Protein AF-A0A8H2WFA9-F1 (afdb_monomer_lite)

Secondary structure (DSSP, 8-state):
----SS-SSSHHHHHHHHHHHHHHHHHHHHHHHSTT--TT-HHHHTT-HHHHHHHHHHHHHHS-HHHHHHHHHHHHHHHHHHHHHTT-

pLDDT: mean 70.74, std 13.92, range [43.53, 86.19]

Structure (mmCIF, N/CA/C/O backbone):
data_AF-A0A8H2WFA9-F1
#
_entry.id   AF-A0A8H2WFA9-F1
#
loop_
_atom_site.group_PDB
_atom_site.id
_atom_site.type_symbol
_atom_site.label_atom_id
_atom_site.label_alt_id
_atom_site.label_comp_id
_atom_site.label_asym_id
_atom_site.label_entity_id
_atom_site.label_seq_id
_atom_site.pdbx_PDB_ins_code
_atom_site.Cartn_x
_atom_site.Cartn_y
_atom_site.Cartn_z
_atom_site.occupancy
_atom_site.B_iso_or_equiv
_atom_site.auth_seq_id
_atom_site.auth_comp_id
_atom_site.auth_asym_id
_atom_site.auth_atom_id
_atom_site.pdbx_PDB_model_num
ATOM 1 N N . MET A 1 1 ? -22.148 -1.284 37.476 1.00 44.09 1 MET A N 1
ATOM 2 C CA . MET A 1 1 ? -21.123 -1.532 36.438 1.00 44.09 1 MET A CA 1
ATOM 3 C C . MET A 1 1 ? -21.371 -2.905 35.813 1.00 44.09 1 MET A C 1
ATOM 5 O O . MET A 1 1 ? -20.924 -3.901 36.358 1.00 44.09 1 MET A O 1
ATOM 9 N N . ARG A 1 2 ? -22.174 -2.984 34.745 1.00 51.16 2 ARG A N 1
ATOM 10 C CA . ARG A 1 2 ? -22.452 -4.218 33.979 1.00 51.16 2 ARG A CA 1
ATOM 11 C C . ARG A 1 2 ? -22.781 -3.811 32.540 1.00 51.16 2 ARG A C 1
ATOM 13 O O . ARG A 1 2 ? -23.946 -3.608 32.231 1.00 51.16 2 ARG A O 1
ATOM 20 N N . LEU A 1 3 ? -21.763 -3.579 31.712 1.00 50.38 3 LEU A N 1
ATOM 21 C CA . LEU A 1 3 ? -21.928 -3.141 30.313 1.00 50.38 3 LEU A CA 1
ATOM 22 C C . LEU A 1 3 ? -20.718 -3.542 29.443 1.00 50.38 3 LEU A C 1
ATOM 24 O O . LEU A 1 3 ? -20.257 -2.786 28.602 1.00 50.38 3 LEU A O 1
ATOM 28 N N . THR A 1 4 ? -20.170 -4.738 29.658 1.00 53.47 4 THR A N 1
ATOM 29 C CA . THR A 1 4 ? -18.962 -5.217 28.962 1.00 53.47 4 THR A CA 1
ATOM 30 C C . THR A 1 4 ? -19.128 -6.651 28.473 1.00 53.47 4 THR A C 1
ATOM 32 O O . THR A 1 4 ? -18.364 -7.515 28.870 1.00 53.47 4 THR A O 1
ATOM 35 N N . LEU A 1 5 ? -20.142 -6.950 27.650 1.00 51.03 5 LEU A N 1
ATOM 36 C CA . LEU A 1 5 ? -20.275 -8.295 27.052 1.00 51.03 5 LEU A CA 1
ATOM 37 C C . LEU A 1 5 ? -20.965 -8.340 25.668 1.00 51.03 5 LEU A C 1
ATOM 39 O O . LEU A 1 5 ? -21.445 -9.391 25.262 1.00 51.03 5 LEU A O 1
ATOM 43 N N . VAL A 1 6 ? -21.003 -7.233 24.912 1.00 48.25 6 VAL A N 1
ATOM 44 C CA . VAL A 1 6 ? -21.585 -7.205 23.546 1.00 48.25 6 VAL A CA 1
ATOM 45 C C . VAL A 1 6 ? -20.656 -6.486 22.556 1.00 48.25 6 VAL A C 1
ATOM 47 O O . VAL A 1 6 ? -21.075 -5.593 21.838 1.00 48.25 6 VAL A O 1
ATOM 50 N N . VAL A 1 7 ? -19.359 -6.809 22.535 1.00 54.81 7 VAL A N 1
ATOM 51 C CA . VAL A 1 7 ? -18.413 -6.276 21.525 1.00 54.81 7 VAL A CA 1
ATOM 52 C C . VAL A 1 7 ? -17.378 -7.345 21.167 1.00 54.81 7 VAL A C 1
ATOM 54 O O . VAL A 1 7 ? -16.182 -7.162 21.338 1.00 54.81 7 VAL A O 1
ATOM 57 N N . THR A 1 8 ? -17.811 -8.526 20.737 1.00 49.75 8 THR A N 1
ATOM 58 C CA . THR A 1 8 ? -16.870 -9.553 20.234 1.00 49.75 8 THR A CA 1
ATOM 59 C C . THR A 1 8 ? -17.290 -10.175 18.906 1.00 49.75 8 THR A C 1
ATOM 61 O O . THR A 1 8 ? -16.465 -10.801 18.253 1.00 49.75 8 THR A O 1
ATOM 64 N N . ALA A 1 9 ? -18.515 -9.932 18.428 1.00 48.53 9 ALA A N 1
ATOM 65 C CA . ALA A 1 9 ? -18.986 -10.457 17.141 1.00 48.53 9 ALA A CA 1
ATOM 66 C C . ALA A 1 9 ? -18.707 -9.535 15.934 1.00 48.53 9 ALA A C 1
ATOM 68 O O . ALA A 1 9 ? -18.813 -9.976 14.796 1.00 48.53 9 ALA A O 1
ATOM 69 N N . LEU A 1 10 ? -18.329 -8.271 16.156 1.00 51.50 10 LEU A N 1
ATOM 70 C CA . LEU A 1 10 ? -18.117 -7.293 15.075 1.00 51.50 10 LEU A CA 1
ATOM 71 C C . LEU A 1 10 ? -16.733 -7.395 14.414 1.00 51.50 10 LEU A C 1
ATOM 73 O O . LEU A 1 10 ? -16.564 -6.927 13.291 1.00 51.50 10 LEU A O 1
ATOM 77 N N . LEU A 1 11 ? -15.759 -8.034 15.072 1.00 51.00 11 LEU A N 1
ATOM 78 C CA . LEU A 1 11 ? -14.361 -8.072 14.625 1.00 51.00 11 LEU A CA 1
ATOM 79 C C . LEU A 1 11 ? -14.165 -8.888 13.336 1.00 51.00 11 LEU A C 1
ATOM 81 O O . LEU A 1 11 ? -13.377 -8.487 12.492 1.00 51.00 11 LEU A O 1
ATOM 85 N N . ALA A 1 12 ? -14.909 -9.979 13.124 1.00 50.59 12 ALA A N 1
ATOM 86 C CA . ALA A 1 12 ? -14.749 -10.821 11.929 1.00 50.59 12 ALA A CA 1
ATOM 87 C C . ALA A 1 12 ? -15.205 -10.120 10.633 1.00 50.59 12 ALA A C 1
ATOM 89 O O . ALA A 1 12 ? -14.555 -10.225 9.596 1.00 50.59 12 ALA A O 1
ATOM 90 N N . SER A 1 13 ? -16.297 -9.357 10.705 1.00 51.06 13 SER A N 1
ATOM 91 C CA . SER A 1 13 ? -16.766 -8.482 9.621 1.00 51.06 13 SER A CA 1
ATOM 92 C C . SER A 1 13 ? -15.880 -7.252 9.434 1.00 51.06 13 SER A C 1
ATOM 94 O O . SER A 1 13 ? -15.799 -6.718 8.330 1.00 51.06 13 SER A O 1
ATOM 96 N N . TYR A 1 14 ? -15.196 -6.831 1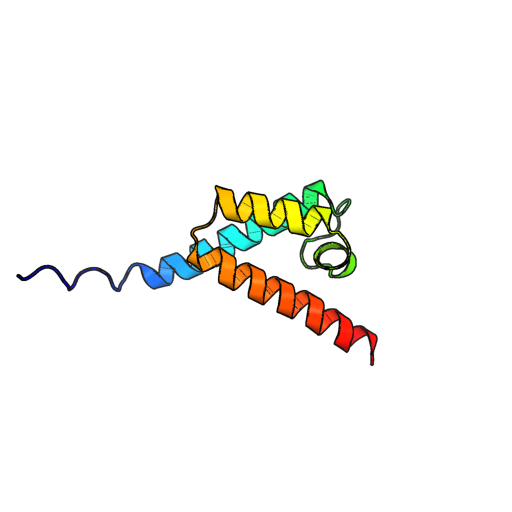0.499 1.00 50.44 14 TYR A N 1
ATOM 97 C CA . TYR A 1 14 ? -14.255 -5.727 10.453 1.00 50.44 14 TYR A CA 1
ATOM 98 C C . TYR A 1 14 ? -13.048 -6.132 9.600 1.00 50.44 14 TYR A C 1
ATOM 100 O O . TYR A 1 14 ? -12.874 -5.527 8.558 1.00 50.44 14 TYR A O 1
ATOM 108 N N . VAL A 1 15 ? -12.338 -7.236 9.880 1.00 54.91 15 VAL A N 1
ATOM 109 C CA . VAL A 1 15 ? -11.162 -7.664 9.073 1.00 54.91 15 VAL A CA 1
ATOM 110 C C . VAL A 1 15 ? -11.467 -7.831 7.573 1.00 54.91 15 VAL A C 1
ATOM 112 O O . VAL A 1 15 ? -10.656 -7.478 6.714 1.00 54.91 15 VAL A O 1
ATOM 115 N N . ALA A 1 16 ? -12.666 -8.305 7.226 1.00 55.50 16 ALA A N 1
ATOM 116 C CA . ALA A 1 16 ? -13.104 -8.353 5.832 1.00 55.50 16 ALA A CA 1
ATOM 117 C C . ALA A 1 16 ? -13.279 -6.941 5.235 1.00 55.50 16 ALA A C 1
ATOM 119 O O . ALA A 1 16 ? -12.746 -6.663 4.163 1.00 55.50 16 ALA A O 1
ATOM 120 N N . ALA A 1 17 ? -13.944 -6.020 5.937 1.00 56.34 17 ALA A N 1
ATOM 121 C CA . ALA A 1 17 ? -14.079 -4.624 5.509 1.00 56.34 17 ALA A CA 1
ATOM 122 C C . ALA A 1 17 ? -12.730 -3.877 5.458 1.00 56.34 17 ALA A C 1
ATOM 124 O O . ALA A 1 17 ? -12.506 -3.079 4.549 1.00 56.34 17 ALA A O 1
ATOM 125 N N . GLN A 1 18 ? -11.813 -4.197 6.371 1.00 60.25 18 GLN A N 1
ATOM 126 C CA . GLN A 1 18 ? -10.451 -3.671 6.435 1.00 60.25 18 GLN A CA 1
ATOM 127 C C . GLN A 1 18 ? -9.671 -4.016 5.165 1.00 60.25 18 GLN A C 1
ATOM 129 O O . GLN A 1 18 ? -9.157 -3.143 4.464 1.00 60.25 18 GLN A O 1
ATOM 134 N N . SER A 1 19 ? -9.668 -5.303 4.799 1.00 68.69 19 SER A N 1
ATOM 135 C CA . SER A 1 19 ? -9.027 -5.770 3.569 1.00 68.69 19 SER A CA 1
ATOM 136 C C . SER A 1 19 ? -9.643 -5.133 2.318 1.00 68.69 19 SER A C 1
ATOM 138 O O . SER A 1 19 ? -8.918 -4.772 1.390 1.00 68.69 19 SER A O 1
ATOM 140 N N . VAL A 1 20 ? -10.957 -4.890 2.310 1.00 78.88 20 VAL A N 1
ATOM 141 C CA . VAL A 1 20 ? -11.652 -4.209 1.208 1.00 78.88 20 VAL A CA 1
ATOM 142 C C . VAL A 1 20 ? -11.277 -2.727 1.124 1.00 78.88 20 VAL A C 1
ATOM 144 O O . VAL A 1 20 ? -11.097 -2.224 0.015 1.00 78.88 20 VAL A O 1
ATOM 147 N N . CYS A 1 21 ? -11.117 -2.029 2.253 1.00 82.38 21 CYS A N 1
ATOM 148 C CA . CYS A 1 21 ? -10.726 -0.618 2.275 1.00 82.38 21 CYS A CA 1
ATOM 149 C C . CYS A 1 21 ? -9.306 -0.424 1.730 1.00 82.38 21 CYS A C 1
ATOM 151 O O . CYS A 1 21 ? -9.084 0.366 0.809 1.00 82.38 21 CYS A O 1
ATOM 153 N N . ILE A 1 22 ? -8.365 -1.235 2.219 1.00 81.19 22 ILE A N 1
ATOM 154 C CA . ILE A 1 22 ? -6.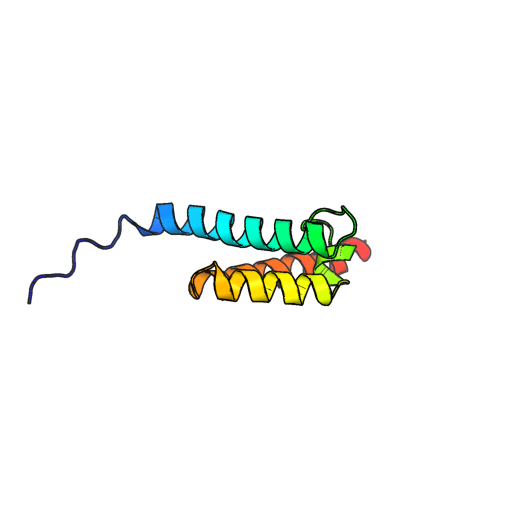969 -1.224 1.770 1.00 81.19 22 ILE A CA 1
ATOM 155 C C . ILE A 1 22 ? -6.889 -1.546 0.273 1.00 81.19 22 ILE A C 1
ATOM 157 O O . ILE A 1 22 ? -6.221 -0.838 -0.482 1.00 81.19 22 ILE A O 1
ATOM 161 N N . THR A 1 23 ? -7.627 -2.565 -0.178 1.00 82.50 23 THR A N 1
ATOM 162 C CA . THR A 1 23 ? -7.655 -2.972 -1.590 1.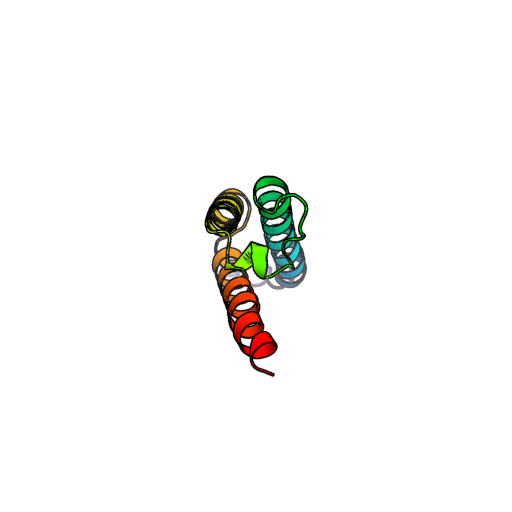00 82.50 23 THR A CA 1
ATOM 163 C C . THR A 1 23 ? -8.261 -1.885 -2.480 1.00 82.50 23 THR A C 1
ATOM 165 O O . THR A 1 23 ? -7.722 -1.610 -3.550 1.00 82.50 23 THR A O 1
ATOM 168 N N . ASN A 1 24 ? -9.332 -1.208 -2.050 1.00 85.75 24 ASN A N 1
ATOM 169 C CA . ASN A 1 24 ? -9.916 -0.088 -2.798 1.00 85.75 24 ASN A CA 1
ATOM 170 C C . ASN A 1 24 ? -8.955 1.096 -2.907 1.00 85.75 24 ASN A C 1
ATOM 172 O O . ASN A 1 24 ? -8.809 1.669 -3.986 1.00 85.75 24 ASN A O 1
ATOM 176 N N . CYS A 1 25 ? -8.287 1.457 -1.813 1.00 86.06 25 CYS A N 1
ATOM 177 C CA . CYS A 1 25 ? -7.325 2.553 -1.820 1.00 86.06 25 CYS A CA 1
ATOM 178 C C . CYS A 1 25 ? -6.109 2.247 -2.689 1.00 86.06 25 CYS A C 1
ATOM 180 O O . CYS A 1 25 ? -5.704 3.085 -3.493 1.00 86.06 25 CYS A O 1
ATOM 182 N N . ALA A 1 26 ? -5.581 1.027 -2.606 1.00 83.88 26 ALA A N 1
ATOM 183 C CA . ALA A 1 26 ? -4.513 0.571 -3.483 1.00 83.88 26 ALA A CA 1
ATOM 184 C C . ALA A 1 26 ? -4.963 0.560 -4.956 1.00 83.88 26 ALA A C 1
ATOM 186 O O . ALA A 1 26 ? -4.241 1.031 -5.828 1.00 83.88 26 ALA A O 1
ATOM 187 N N . THR A 1 27 ? -6.183 0.106 -5.252 1.00 85.50 27 THR A N 1
ATOM 188 C CA . THR A 1 27 ? -6.720 0.077 -6.624 1.00 85.50 27 THR A CA 1
ATOM 189 C C . THR A 1 27 ? -6.899 1.483 -7.200 1.00 85.50 27 THR A C 1
ATOM 191 O O . THR A 1 27 ? -6.502 1.727 -8.337 1.00 85.50 27 THR A O 1
ATOM 194 N N . GLN A 1 28 ? -7.435 2.430 -6.425 1.00 85.25 28 GLN A N 1
ATOM 195 C CA . GLN A 1 28 ? -7.589 3.827 -6.851 1.00 85.25 28 GLN A CA 1
ATOM 196 C C . GLN A 1 28 ? -6.238 4.518 -7.045 1.00 85.25 28 GLN A C 1
ATOM 198 O O . GLN A 1 28 ? -6.011 5.165 -8.068 1.00 85.25 28 GLN A O 1
ATOM 203 N N . ALA A 1 29 ? -5.315 4.336 -6.098 1.00 85.88 29 ALA A N 1
ATOM 204 C CA . ALA A 1 29 ? -3.963 4.865 -6.213 1.00 85.88 29 ALA A CA 1
ATOM 205 C C . ALA A 1 29 ? -3.252 4.298 -7.446 1.00 85.88 29 ALA A C 1
ATOM 207 O O . ALA A 1 29 ? -2.551 5.039 -8.139 1.00 85.88 29 ALA A O 1
ATOM 208 N N . ALA A 1 30 ? -3.470 3.015 -7.754 1.00 82.94 30 ALA A N 1
ATOM 209 C CA . ALA A 1 30 ? -2.911 2.384 -8.938 1.00 82.94 30 ALA A CA 1
ATOM 210 C C . ALA A 1 30 ? -3.534 2.897 -10.235 1.00 82.94 30 ALA A C 1
ATOM 212 O O . ALA A 1 30 ? -2.812 3.239 -11.168 1.00 82.94 30 ALA A O 1
ATOM 213 N N . ALA A 1 31 ? -4.856 3.042 -10.283 1.00 84.31 31 ALA A N 1
ATOM 214 C CA . ALA A 1 31 ? -5.532 3.626 -11.435 1.00 84.31 31 ALA A CA 1
ATOM 215 C C . ALA A 1 31 ? -5.010 5.042 -11.748 1.00 84.31 31 ALA A C 1
ATOM 217 O O . ALA A 1 31 ? -4.831 5.384 -12.914 1.00 84.31 31 ALA A O 1
ATOM 218 N N . ALA A 1 32 ? -4.710 5.835 -10.715 1.00 82.88 32 ALA A N 1
ATOM 219 C CA . ALA A 1 32 ? -4.220 7.201 -10.869 1.00 82.88 32 ALA A CA 1
ATOM 220 C C . ALA A 1 32 ? -2.717 7.301 -11.194 1.00 82.88 32 ALA A C 1
ATOM 222 O O . ALA A 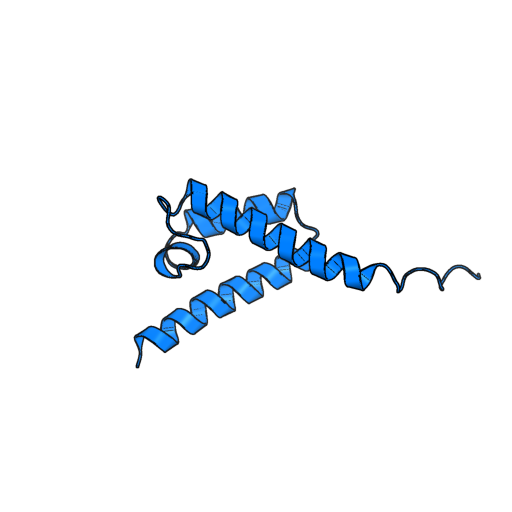1 32 ? -2.319 8.199 -11.930 1.00 82.88 32 ALA A O 1
ATOM 223 N N . ASN A 1 33 ? -1.876 6.408 -10.655 1.00 82.94 33 ASN A N 1
ATOM 224 C CA . ASN A 1 33 ? -0.414 6.594 -10.660 1.00 82.94 33 ASN A CA 1
ATOM 225 C C . ASN A 1 33 ? 0.378 5.459 -11.323 1.00 82.94 33 ASN A C 1
ATOM 227 O O . ASN A 1 33 ? 1.570 5.616 -11.569 1.00 82.94 33 ASN A O 1
ATOM 231 N N . CYS A 1 34 ? -0.256 4.326 -11.625 1.00 81.75 34 CYS A N 1
ATOM 232 C CA . CYS A 1 34 ? 0.408 3.153 -12.193 1.00 81.75 34 CYS A CA 1
ATOM 233 C C . CYS A 1 34 ? 0.234 2.998 -13.707 1.00 81.75 34 CYS A C 1
ATOM 235 O O . CYS A 1 34 ? 0.643 1.975 -14.254 1.00 81.75 34 CYS A O 1
ATOM 237 N N . GLY A 1 35 ? -0.399 3.957 -14.394 1.00 75.38 35 GLY A N 1
ATOM 238 C CA . GLY A 1 35 ? -0.569 3.915 -15.853 1.00 75.38 35 GLY A CA 1
ATOM 239 C C . GLY A 1 35 ? -1.320 2.675 -16.359 1.00 75.38 35 GLY A C 1
ATOM 240 O O . GLY A 1 35 ? -1.049 2.202 -17.458 1.00 75.38 35 GLY A O 1
ATOM 241 N N . GLY A 1 36 ? -2.221 2.119 -15.543 1.00 72.44 36 GLY A N 1
ATOM 242 C CA . GLY A 1 36 ? -2.964 0.892 -15.850 1.00 72.44 36 GLY A CA 1
ATOM 243 C C . GLY A 1 36 ? -2.353 -0.398 -15.295 1.00 72.44 36 GLY A C 1
ATOM 244 O O . GLY A 1 36 ? -2.968 -1.455 -15.428 1.00 72.44 36 GLY A O 1
ATOM 245 N N . LEU A 1 37 ? -1.187 -0.347 -14.637 1.00 81.75 37 LEU A N 1
ATOM 246 C CA . LEU A 1 37 ? -0.677 -1.501 -13.892 1.00 81.75 37 LEU A CA 1
ATOM 247 C C . LEU A 1 37 ? -1.489 -1.698 -12.598 1.00 81.75 37 LEU A C 1
ATOM 249 O O . LEU A 1 37 ? -1.869 -0.718 -11.953 1.00 81.75 37 LEU A O 1
ATOM 253 N N . PRO A 1 38 ? -1.746 -2.949 -12.186 1.00 78.75 38 PRO A N 1
ATOM 254 C CA . PRO A 1 38 ? -2.455 -3.221 -10.943 1.00 78.75 38 PRO A CA 1
ATOM 255 C C . PRO A 1 38 ? -1.595 -2.865 -9.725 1.00 78.75 38 PRO A C 1
ATOM 257 O O . PRO A 1 38 ? -0.365 -2.900 -9.783 1.00 78.75 38 PRO A O 1
ATOM 260 N N . PHE A 1 39 ? -2.240 -2.608 -8.583 1.00 75.56 39 PHE A N 1
ATOM 261 C CA . PHE A 1 39 ? -1.556 -2.341 -7.309 1.00 75.56 39 PHE A CA 1
ATOM 262 C C . PHE A 1 39 ? -0.701 -3.521 -6.813 1.00 75.56 39 PHE A C 1
ATOM 264 O O . PHE A 1 39 ? 0.165 -3.351 -5.963 1.00 75.56 39 PHE A O 1
ATOM 271 N N . THR A 1 40 ? -0.935 -4.724 -7.339 1.00 79.19 40 THR A N 1
ATOM 272 C CA . THR A 1 40 ? -0.121 -5.917 -7.080 1.00 79.19 40 THR A CA 1
ATOM 273 C C . THR A 1 40 ? 1.197 -5.919 -7.850 1.00 79.19 40 THR A C 1
ATOM 275 O O . THR A 1 40 ? 2.054 -6.756 -7.578 1.00 79.19 40 THR A O 1
ATOM 278 N N . ASN A 1 41 ? 1.383 -5.000 -8.804 1.00 80.25 41 ASN A N 1
ATOM 279 C CA . ASN A 1 41 ? 2.629 -4.874 -9.538 1.00 80.25 41 ASN A CA 1
ATOM 280 C C . ASN A 1 41 ? 3.661 -4.113 -8.687 1.00 80.25 41 ASN A C 1
ATOM 282 O O . ASN A 1 41 ? 3.466 -2.925 -8.411 1.00 80.25 41 ASN A O 1
ATOM 286 N N . PRO A 1 42 ? 4.785 -4.742 -8.312 1.00 75.25 42 PRO A N 1
ATOM 287 C CA . PRO A 1 42 ? 5.767 -4.112 -7.441 1.00 75.25 42 PRO A CA 1
ATOM 288 C C . PRO A 1 42 ? 6.525 -2.969 -8.114 1.00 75.25 42 PRO A C 1
ATOM 290 O O . PRO A 1 42 ? 6.906 -2.011 -7.443 1.00 75.25 42 PRO A O 1
ATOM 293 N N . SER A 1 43 ? 6.678 -2.997 -9.441 1.00 78.25 43 SER A N 1
ATOM 294 C CA . SER A 1 43 ? 7.228 -1.862 -10.185 1.00 78.25 43 SER A CA 1
ATOM 295 C C . SER A 1 43 ? 6.355 -0.624 -10.046 1.00 78.25 43 SER A C 1
ATOM 297 O O . SER A 1 43 ? 6.878 0.480 -10.116 1.00 78.25 43 SER A O 1
ATOM 299 N N . CYS A 1 44 ? 5.053 -0.776 -9.789 1.00 80.50 44 CYS A N 1
ATOM 300 C CA . CYS A 1 44 ? 4.246 0.368 -9.416 1.00 80.50 44 CYS A CA 1
ATOM 301 C C . CYS A 1 44 ? 4.179 0.596 -7.904 1.00 80.50 44 CYS A C 1
ATOM 303 O O . CYS A 1 44 ? 4.538 1.674 -7.444 1.00 80.50 44 CYS A O 1
ATOM 305 N N . ALA A 1 45 ? 3.763 -0.398 -7.120 1.00 77.69 45 ALA A N 1
ATOM 306 C CA . ALA A 1 45 ? 3.516 -0.201 -5.694 1.00 77.69 45 ALA A CA 1
ATOM 307 C C . ALA A 1 45 ? 4.763 0.265 -4.917 1.00 77.69 45 ALA A C 1
ATOM 309 O O . ALA A 1 45 ? 4.663 1.021 -3.949 1.00 77.69 45 ALA A O 1
ATOM 310 N N . CYS A 1 46 ? 5.948 -0.151 -5.370 1.00 81.00 46 CYS A N 1
ATOM 311 C CA . CYS A 1 46 ? 7.205 0.068 -4.662 1.00 81.00 46 CYS A CA 1
ATOM 312 C C . CYS A 1 46 ? 8.085 1.142 -5.295 1.00 81.00 46 CYS A C 1
ATOM 314 O O . CYS A 1 46 ? 8.820 1.803 -4.567 1.00 81.00 46 CYS A O 1
ATOM 316 N N . GLN A 1 47 ? 8.016 1.339 -6.618 1.00 82.19 47 GLN A N 1
ATOM 317 C CA . GLN A 1 47 ? 8.840 2.349 -7.296 1.00 82.19 47 GLN A CA 1
ATOM 318 C C . GLN A 1 47 ? 8.104 3.675 -7.545 1.00 82.19 47 GLN A C 1
ATOM 320 O O . GLN A 1 47 ? 8.764 4.692 -7.744 1.00 82.19 47 GLN A O 1
ATOM 325 N N . ASN A 1 48 ? 6.763 3.716 -7.493 1.00 82.94 48 ASN A N 1
ATOM 326 C CA . ASN A 1 48 ? 6.018 4.974 -7.606 1.00 82.94 48 ASN A CA 1
ATOM 327 C C . ASN A 1 48 ? 5.731 5.589 -6.233 1.00 82.94 48 ASN A C 1
ATOM 329 O O . ASN A 1 48 ? 4.773 5.221 -5.553 1.00 82.94 48 ASN A O 1
ATOM 333 N N . ALA A 1 49 ? 6.494 6.623 -5.873 1.00 82.44 49 ALA A N 1
ATOM 334 C CA . ALA A 1 49 ? 6.225 7.425 -4.678 1.00 82.44 49 ALA A CA 1
ATOM 335 C C . ALA A 1 49 ? 4.817 8.058 -4.707 1.00 82.44 49 ALA A C 1
ATOM 337 O O . ALA A 1 49 ? 4.131 8.076 -3.689 1.00 82.44 49 ALA A O 1
ATOM 338 N N . ASN A 1 50 ? 4.334 8.481 -5.884 1.00 84.56 50 ASN A N 1
ATOM 339 C CA . ASN A 1 50 ? 2.982 9.033 -6.040 1.00 84.56 50 ASN A CA 1
ATOM 340 C C . ASN A 1 50 ? 1.883 8.008 -5.716 1.00 84.56 50 ASN A C 1
ATOM 342 O O . ASN A 1 50 ? 0.871 8.362 -5.115 1.00 84.56 50 ASN A O 1
ATOM 346 N N . PHE A 1 51 ? 2.094 6.730 -6.059 1.00 85.56 51 PHE A N 1
ATOM 347 C CA . PHE A 1 51 ? 1.189 5.652 -5.658 1.00 85.56 51 PHE A CA 1
ATOM 348 C C . PHE A 1 51 ? 1.155 5.522 -4.133 1.00 85.56 51 PHE A C 1
ATOM 350 O O . PHE A 1 51 ? 0.074 5.496 -3.553 1.00 85.56 51 PHE A O 1
ATOM 357 N N . GLN A 1 52 ? 2.322 5.484 -3.484 1.00 80.88 52 GLN A N 1
ATOM 358 C CA . GLN A 1 52 ? 2.426 5.329 -2.029 1.00 80.88 52 GLN A CA 1
ATOM 359 C C . GLN A 1 52 ? 1.738 6.483 -1.299 1.00 80.88 52 GLN A C 1
ATOM 361 O O . GLN A 1 52 ? 1.002 6.258 -0.341 1.00 80.88 52 GLN A O 1
ATOM 366 N N . GLN A 1 53 ? 1.920 7.707 -1.795 1.00 84.38 53 GLN A N 1
ATOM 367 C CA . GLN A 1 53 ? 1.309 8.905 -1.235 1.00 84.38 53 GLN A CA 1
ATOM 368 C C . GLN A 1 53 ? -0.213 8.919 -1.439 1.00 84.38 53 GLN A C 1
ATOM 370 O O . GLN A 1 53 ? -0.948 9.151 -0.483 1.00 84.38 53 GLN A O 1
ATOM 375 N N . ALA A 1 54 ? -0.701 8.601 -2.643 1.00 86.19 54 ALA A N 1
ATOM 376 C CA . ALA A 1 54 ? -2.135 8.528 -2.929 1.00 86.19 54 ALA A CA 1
ATOM 377 C C . ALA A 1 54 ? -2.831 7.396 -2.152 1.00 86.19 54 ALA A C 1
ATOM 379 O O . ALA A 1 54 ? -3.934 7.581 -1.635 1.00 86.19 54 ALA A O 1
ATOM 380 N N . ALA A 1 55 ? -2.178 6.237 -2.028 1.00 83.75 55 ALA A N 1
ATOM 381 C CA . ALA A 1 55 ? -2.675 5.114 -1.242 1.00 83.75 55 ALA A CA 1
ATOM 382 C C . ALA A 1 55 ? -2.761 5.482 0.244 1.00 83.75 55 ALA A C 1
ATOM 384 O O . ALA A 1 55 ? -3.792 5.223 0.859 1.00 83.75 55 ALA A O 1
ATOM 385 N N . LEU A 1 56 ? -1.730 6.144 0.792 1.00 80.75 56 LEU A N 1
ATOM 386 C CA . LEU A 1 56 ? -1.739 6.678 2.157 1.00 80.75 56 LEU A CA 1
ATOM 387 C C . LEU A 1 56 ? -2.878 7.673 2.358 1.00 80.75 56 LEU A C 1
ATOM 389 O O . LEU A 1 56 ? -3.670 7.482 3.270 1.00 80.75 56 LEU A O 1
ATOM 393 N N . GLN A 1 57 ? -3.011 8.682 1.494 1.00 85.31 57 GLN A N 1
ATOM 394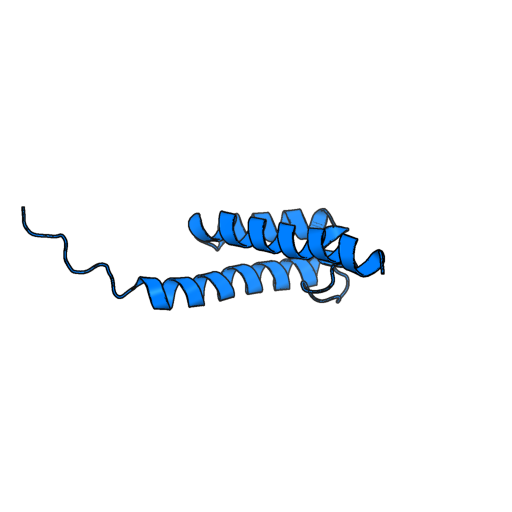 C CA . GLN A 1 57 ? -4.073 9.685 1.608 1.00 85.31 57 GLN A CA 1
ATOM 395 C C . GLN A 1 57 ? -5.471 9.060 1.576 1.00 85.31 57 GLN A C 1
ATOM 397 O O . GLN A 1 57 ? -6.329 9.429 2.376 1.00 85.31 57 GLN A O 1
ATOM 402 N N . CYS A 1 58 ? -5.696 8.080 0.696 1.00 84.81 58 CYS A N 1
ATOM 403 C CA . CYS A 1 58 ? -6.955 7.343 0.668 1.00 84.81 58 CYS A CA 1
ATOM 404 C C . CYS A 1 58 ? -7.182 6.561 1.965 1.00 84.81 58 CYS A C 1
ATOM 406 O O . CYS A 1 58 ? -8.281 6.602 2.517 1.00 84.81 58 CYS A O 1
ATOM 408 N N . LEU A 1 59 ? -6.142 5.903 2.482 1.00 83.56 59 LEU A N 1
ATOM 409 C CA . LEU A 1 59 ? -6.186 5.203 3.761 1.00 83.56 59 LEU A CA 1
ATOM 410 C C . LEU A 1 59 ? -6.517 6.143 4.919 1.00 83.56 59 LEU A C 1
ATOM 412 O O . LEU A 1 59 ? -7.288 5.780 5.798 1.00 83.56 59 LEU A O 1
ATOM 416 N N . GLU A 1 60 ? -5.943 7.347 4.925 1.00 82.44 60 GLU A N 1
ATOM 417 C CA . GLU A 1 60 ? -6.201 8.353 5.952 1.00 82.44 60 GLU A CA 1
ATOM 418 C C . GLU A 1 60 ? -7.623 8.887 5.935 1.00 82.44 60 GLU A C 1
ATOM 420 O O . GLU A 1 60 ? -8.155 9.195 7.000 1.00 82.44 60 GLU A O 1
ATOM 425 N N . ALA A 1 61 ? -8.225 8.971 4.753 1.00 83.38 61 ALA A N 1
ATOM 426 C CA . ALA A 1 61 ? -9.578 9.470 4.581 1.00 83.38 61 ALA A CA 1
ATOM 427 C C . ALA A 1 61 ? -10.654 8.387 4.758 1.00 83.38 61 ALA A C 1
ATOM 429 O O . ALA A 1 61 ? -11.749 8.691 5.227 1.00 83.38 61 ALA A O 1
ATOM 430 N N . SER A 1 62 ? -10.365 7.146 4.354 1.00 81.62 62 SER A N 1
ATOM 431 C CA . SER A 1 62 ? -11.390 6.111 4.153 1.00 81.62 62 SER A CA 1
ATOM 432 C C . SER A 1 62 ? -11.270 4.929 5.104 1.00 81.62 62 SER A C 1
ATOM 434 O O . SER A 1 62 ? -12.278 4.273 5.361 1.00 81.62 62 SER A O 1
ATOM 436 N N . CYS A 1 63 ? -10.067 4.637 5.611 1.00 79.75 63 CYS A N 1
ATOM 437 C CA . CYS A 1 63 ? -9.829 3.452 6.425 1.00 79.75 63 CYS A CA 1
ATOM 438 C C . CYS A 1 63 ? -9.583 3.823 7.896 1.00 79.75 63 CYS A C 1
ATOM 440 O O . CYS A 1 63 ? -8.948 4.840 8.198 1.00 79.75 63 CYS A O 1
ATOM 442 N N . PRO A 1 64 ? -10.076 3.009 8.839 1.00 79.38 64 PRO A N 1
ATOM 443 C CA . PRO A 1 64 ? -9.820 3.203 10.256 1.00 79.38 64 PRO A CA 1
ATOM 444 C C . PRO A 1 64 ? -8.322 3.061 10.595 1.00 79.38 64 PRO A C 1
ATOM 446 O O . PRO A 1 64 ? -7.545 2.475 9.837 1.00 79.38 64 PRO A O 1
ATOM 449 N N . PRO A 1 65 ? -7.874 3.609 11.739 1.00 71.62 65 PRO A N 1
ATOM 450 C CA . PRO A 1 65 ? -6.453 3.682 12.082 1.00 71.62 65 PRO A CA 1
ATOM 451 C C . PRO A 1 65 ? -5.779 2.312 12.226 1.00 71.62 65 PRO A C 1
ATOM 453 O O . PRO A 1 65 ? -4.573 2.218 12.000 1.00 71.62 65 PRO A O 1
ATOM 456 N N . GLU A 1 66 ? -6.531 1.256 12.549 1.00 71.44 66 GLU A N 1
ATOM 457 C CA . GLU A 1 66 ? -5.992 -0.107 12.616 1.00 71.44 66 GLU A CA 1
ATOM 458 C C . GLU A 1 66 ? -5.525 -0.606 11.232 1.00 71.44 66 GLU A C 1
ATOM 460 O O . GLU A 1 66 ? -4.503 -1.286 11.120 1.00 71.44 66 GLU A O 1
ATOM 465 N N . ASP A 1 67 ? -6.201 -0.180 10.161 1.00 71.81 67 ASP A N 1
ATOM 466 C CA . ASP A 1 67 ? -5.910 -0.598 8.782 1.00 71.81 67 ASP A CA 1
ATOM 467 C C . ASP A 1 67 ? -4.699 0.092 8.197 1.00 71.81 67 ASP A C 1
ATOM 469 O O . ASP A 1 67 ? -4.032 -0.455 7.319 1.00 71.81 67 ASP A O 1
ATOM 473 N N . LYS A 1 68 ? -4.369 1.277 8.715 1.00 71.00 68 LYS A N 1
ATOM 474 C CA . LYS A 1 68 ? -3.156 1.989 8.316 1.00 71.00 68 LYS A CA 1
ATOM 475 C C . LYS A 1 68 ? -1.913 1.161 8.599 1.00 71.00 68 LYS A C 1
ATOM 477 O O . LYS A 1 68 ? -1.024 1.075 7.753 1.00 71.00 68 LYS A O 1
ATOM 482 N N . GLN A 1 69 ? -1.857 0.536 9.773 1.00 72.56 69 GLN A N 1
ATOM 483 C CA . GLN A 1 69 ? -0.718 -0.293 10.157 1.00 72.56 69 GLN A CA 1
ATOM 484 C C . GLN A 1 69 ? -0.663 -1.577 9.330 1.00 72.56 69 GLN A C 1
ATOM 486 O O . GLN A 1 69 ? 0.408 -1.924 8.834 1.00 72.56 69 GLN A O 1
ATOM 491 N N . VAL A 1 70 ? -1.808 -2.232 9.113 1.00 74.56 70 VAL A N 1
ATOM 492 C CA . VAL A 1 70 ? -1.885 -3.454 8.300 1.00 74.56 70 VAL A CA 1
ATOM 493 C C . VAL A 1 70 ? -1.491 -3.175 6.850 1.00 74.56 70 VAL A C 1
ATOM 495 O O . VAL A 1 70 ? -0.689 -3.914 6.289 1.00 74.56 70 VAL A O 1
ATOM 498 N N . ALA A 1 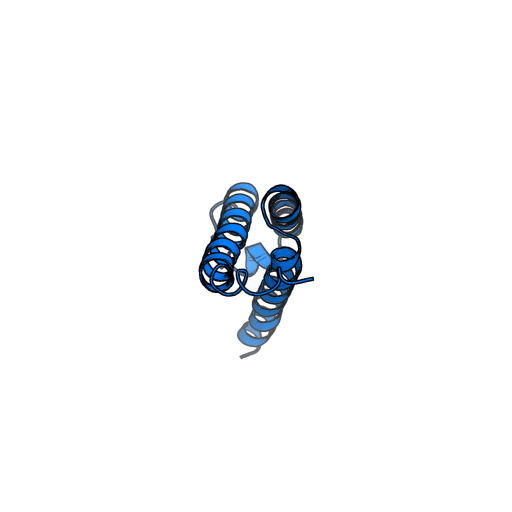71 ? -1.976 -2.090 6.245 1.00 71.50 71 ALA A N 1
ATOM 499 C CA . ALA A 1 71 ? -1.622 -1.720 4.878 1.00 71.50 71 ALA A CA 1
ATOM 500 C C . ALA A 1 71 ? -0.144 -1.357 4.723 1.00 71.50 71 ALA A C 1
ATOM 502 O O . ALA A 1 71 ? 0.472 -1.751 3.736 1.00 71.50 71 ALA A O 1
ATOM 503 N N . LEU A 1 72 ? 0.438 -0.635 5.688 1.00 73.50 72 LEU A N 1
ATOM 504 C CA . LEU A 1 72 ? 1.871 -0.330 5.689 1.00 73.50 72 LEU A CA 1
ATOM 505 C C . LEU A 1 72 ? 2.711 -1.601 5.802 1.00 73.50 72 LEU A C 1
ATOM 507 O O . LEU A 1 72 ? 3.683 -1.754 5.064 1.00 73.50 72 LEU A O 1
ATOM 511 N N . GLN A 1 73 ? 2.320 -2.531 6.676 1.00 74.88 73 GLN A N 1
ATOM 512 C CA . GLN A 1 73 ? 2.977 -3.831 6.781 1.00 74.88 73 GLN A CA 1
ATOM 513 C C . GLN A 1 73 ? 2.842 -4.639 5.489 1.00 74.88 73 GLN A C 1
ATOM 515 O O . GLN A 1 73 ? 3.828 -5.209 5.031 1.00 74.88 73 GLN A O 1
ATOM 520 N N . LEU A 1 74 ? 1.659 -4.656 4.868 1.00 73.44 74 LEU A N 1
ATOM 521 C CA . LEU A 1 74 ? 1.427 -5.356 3.605 1.00 73.44 74 LEU A CA 1
ATOM 522 C C . LEU A 1 74 ? 2.269 -4.756 2.474 1.00 73.44 74 LEU A C 1
ATOM 524 O O . LEU A 1 74 ? 2.904 -5.489 1.723 1.00 73.44 74 LEU A O 1
ATOM 528 N N . LEU A 1 75 ? 2.321 -3.424 2.388 1.00 73.00 75 LEU A N 1
ATOM 529 C CA . LEU A 1 75 ? 3.124 -2.699 1.408 1.00 73.00 75 LEU A CA 1
ATOM 530 C C . LEU A 1 75 ? 4.616 -2.978 1.612 1.00 73.00 75 LEU A C 1
ATOM 532 O O . LEU A 1 75 ? 5.312 -3.293 0.649 1.00 73.00 75 LEU A O 1
ATOM 536 N N . GLN A 1 76 ? 5.105 -2.943 2.857 1.00 74.75 76 GLN A N 1
ATOM 537 C CA . GLN A 1 76 ? 6.475 -3.345 3.172 1.00 74.75 76 GLN A CA 1
ATOM 538 C C . GLN A 1 76 ? 6.737 -4.798 2.788 1.00 74.75 76 GLN A C 1
ATOM 540 O O . GLN A 1 76 ? 7.756 -5.066 2.167 1.00 74.75 76 GLN A O 1
ATOM 545 N N . GLN A 1 77 ? 5.838 -5.736 3.091 1.00 72.69 77 GLN A N 1
ATOM 546 C CA . GLN A 1 77 ? 6.027 -7.135 2.710 1.00 72.69 77 GLN A CA 1
ATOM 547 C C . GLN A 1 77 ? 6.042 -7.320 1.193 1.00 72.69 77 GLN A C 1
ATOM 549 O O . GLN A 1 77 ? 6.942 -7.973 0.676 1.00 72.69 77 GLN A O 1
ATOM 554 N N . MET A 1 78 ? 5.117 -6.701 0.461 1.00 71.12 78 MET A N 1
ATOM 555 C CA . MET A 1 78 ? 5.092 -6.759 -1.001 1.00 71.12 78 MET A CA 1
ATOM 556 C C . MET A 1 78 ? 6.366 -6.163 -1.612 1.00 71.12 78 MET A C 1
ATOM 558 O O . MET A 1 78 ? 6.956 -6.754 -2.519 1.00 71.12 78 MET A O 1
ATOM 562 N N . CYS A 1 79 ? 6.841 -5.033 -1.090 1.00 73.12 79 CYS A N 1
ATOM 563 C CA . CYS A 1 79 ? 8.027 -4.358 -1.609 1.00 73.12 79 CYS A CA 1
ATOM 564 C C . CYS A 1 79 ? 9.348 -4.996 -1.174 1.00 73.12 79 CYS A C 1
ATOM 566 O O . CYS A 1 79 ? 10.290 -5.035 -1.963 1.00 73.12 79 CYS A O 1
ATOM 568 N N . SER A 1 80 ? 9.418 -5.569 0.025 1.00 66.06 80 SER A N 1
ATOM 569 C CA . SER A 1 80 ? 10.578 -6.331 0.487 1.00 66.06 80 SER A CA 1
ATOM 570 C C . SER A 1 80 ? 10.675 -7.702 -0.185 1.00 66.06 80 SER A C 1
ATOM 572 O O . SER A 1 80 ? 11.775 -8.114 -0.536 1.00 66.06 80 SER A O 1
ATOM 574 N N . VAL A 1 81 ? 9.557 -8.393 -0.442 1.00 58.72 81 VAL A N 1
ATOM 575 C CA . VAL A 1 81 ? 9.555 -9.676 -1.176 1.00 58.72 81 VAL A CA 1
ATOM 576 C C . VAL A 1 81 ? 9.965 -9.479 -2.635 1.00 58.72 81 VAL A C 1
ATOM 578 O O . VAL A 1 81 ? 10.694 -10.300 -3.187 1.00 58.72 81 VAL A O 1
ATOM 581 N N . SER A 1 82 ? 9.586 -8.359 -3.250 1.00 52.44 82 SER A N 1
ATOM 582 C CA . SER A 1 82 ? 9.957 -8.055 -4.639 1.00 52.44 82 SER A CA 1
ATOM 583 C C . SER A 1 82 ? 11.464 -7.873 -4.846 1.00 52.44 82 SER A C 1
ATOM 585 O O . SER A 1 82 ? 11.969 -8.173 -5.925 1.00 52.44 82 SER A O 1
ATOM 587 N N . LEU A 1 83 ? 12.200 -7.453 -3.810 1.00 48.66 83 LEU A N 1
ATOM 588 C CA . LEU A 1 83 ? 13.667 -7.387 -3.833 1.00 48.66 83 LEU A CA 1
ATOM 589 C C . LEU A 1 83 ? 14.331 -8.769 -3.707 1.00 48.66 83 LEU A C 1
ATOM 591 O O . LEU A 1 83 ? 15.450 -8.947 -4.175 1.00 48.66 83 LEU A O 1
ATOM 595 N N . LEU A 1 84 ? 13.650 -9.752 -3.109 1.00 45.91 84 LEU A N 1
ATOM 596 C CA . LEU A 1 84 ? 14.163 -11.118 -2.952 1.00 45.91 84 LEU A CA 1
ATOM 597 C C . LEU A 1 84 ? 13.902 -11.973 -4.201 1.00 45.91 84 LEU A C 1
ATOM 599 O O . LEU A 1 84 ? 14.744 -12.784 -4.571 1.00 45.91 84 LEU A O 1
ATOM 603 N N . VAL A 1 85 ? 12.772 -11.760 -4.887 1.00 47.19 85 VAL A N 1
ATOM 604 C CA . VAL A 1 85 ? 12.418 -12.492 -6.120 1.00 47.19 85 VAL A CA 1
ATOM 605 C C . VAL A 1 85 ? 13.269 -12.057 -7.320 1.00 47.19 85 VAL A C 1
ATOM 607 O O . VAL A 1 85 ? 13.511 -12.861 -8.210 1.00 47.19 85 VAL A O 1
ATOM 610 N N . TYR A 1 86 ? 13.786 -10.822 -7.338 1.00 43.53 86 TYR A N 1
ATOM 611 C CA . TYR A 1 86 ? 14.724 -10.360 -8.376 1.00 43.53 86 TYR A CA 1
ATOM 612 C C . TYR A 1 86 ? 16.178 -10.812 -8.137 1.00 43.53 86 TYR A C 1
ATOM 614 O O . TYR A 1 86 ? 17.066 -10.486 -8.922 1.00 43.53 86 TYR A O 1
ATOM 622 N N . SER A 1 87 ? 16.427 -11.530 -7.037 1.00 43.84 87 SER A N 1
ATOM 623 C CA . SER A 1 87 ? 17.745 -12.018 -6.629 1.00 43.84 87 SER A CA 1
ATOM 624 C C . SER A 1 87 ? 17.824 -13.555 -6.657 1.00 43.84 87 SER A C 1
ATOM 626 O O . SER A 1 87 ? 18.547 -14.145 -5.851 1.00 43.84 87 SER A O 1
ATOM 628 N N . SER A 1 88 ? 17.062 -14.208 -7.544 1.00 44.41 88 SER A N 1
ATOM 629 C CA . SER A 1 88 ? 17.101 -15.653 -7.838 1.00 44.41 88 SER A CA 1
ATOM 630 C C . SER A 1 88 ? 17.110 -15.902 -9.340 1.00 44.41 88 SER A C 1
ATOM 632 O O . SER A 1 88 ? 16.378 -15.181 -10.052 1.00 44.41 88 SER A O 1
#

Sequence (88 aa):
MRLTLVVTALLASYVAAQSVCITNCATQAAAANCGGLPFTNPSCACQNANFQQAALQCLEASCPPEDKQVALQLLQQMCSVSLLVYSS

InterPro domains:
  IPR008427 Extracellular membrane protein, CFEM domain [PF05730] (17-80)
  IPR008427 Extracellular membrane protein, CFEM domain [PS52012] (1-88)

Radius of gyration: 15.89 Å; chains: 1; bounding box: 40×25×52 Å

Foldseek 3Di:
DPDPDPPDPCVVVLVVVLVVQLLVQLQVLCVVFVVPDHSLDLCGLPVTPSSVVSSLVSCVVGNDPVSSVVSVVVSCVSNVVVVVVVVD

Organism: NCBI:txid456999